Protein AF-A0AAD2IUW8-F1 (afdb_monomer)

Solvent-accessible surface area (backbone atoms only — not comparable to full-atom values): 7947 Å² total; per-residue (Å²): 138,74,94,82,68,78,87,49,53,87,67,54,51,76,63,53,52,48,48,41,54,52,49,54,53,50,48,53,63,70,46,52,92,46,69,88,33,53,44,80,34,69,86,57,41,64,46,76,73,39,60,65,88,84,36,69,84,59,73,67,82,71,84,46,72,47,70,40,68,76,80,28,42,97,58,43,51,59,52,53,51,47,51,45,43,76,72,63,35,39,78,53,94,89,48,60,90,97,47,68,48,73,84,49,72,68,54,53,52,48,54,52,50,52,53,52,50,54,50,37,40,74,70,69,76,45,82,136

Secondary structure (DSSP, 8-state):
--TTS--SGGG--HHHHHHHHHHHHHHHHHTGGGTTSEEEEGGGHHHHHS-TTTS---S----EEEE-TTTTTTTHHHHHHHHHHHTT-B--TTSPTT--B---HHHHHHHHHHHHHHHHHHTTSS--

Structure (mmCIF, N/CA/C/O backbone):
data_AF-A0AAD2IUW8-F1
#
_entry.id   AF-A0AAD2IUW8-F1
#
loop_
_atom_site.group_PDB
_atom_site.id
_atom_site.type_symbol
_atom_site.label_atom_id
_atom_site.label_alt_id
_atom_site.label_comp_id
_atom_site.label_asym_id
_atom_site.label_entity_id
_atom_site.label_seq_id
_atom_site.pdbx_PDB_ins_code
_atom_site.Cartn_x
_atom_site.Cartn_y
_atom_site.Cartn_z
_atom_site.occupancy
_atom_site.B_iso_or_equiv
_atom_site.auth_seq_id
_atom_site.auth_comp_id
_atom_site.auth_asym_id
_atom_site.auth_atom_id
_atom_site.pdbx_PDB_model_num
ATOM 1 N N . MET A 1 1 ? 0.839 16.066 -13.655 1.00 38.09 1 MET A N 1
ATOM 2 C CA . MET A 1 1 ? 1.323 14.930 -14.460 1.00 38.09 1 MET A CA 1
ATOM 3 C C . MET A 1 1 ? 2.836 15.008 -14.456 1.00 38.09 1 MET A C 1
ATOM 5 O O . MET A 1 1 ? 3.379 16.019 -14.889 1.00 38.09 1 MET A O 1
ATOM 9 N N . THR A 1 2 ? 3.496 14.040 -13.833 1.00 32.7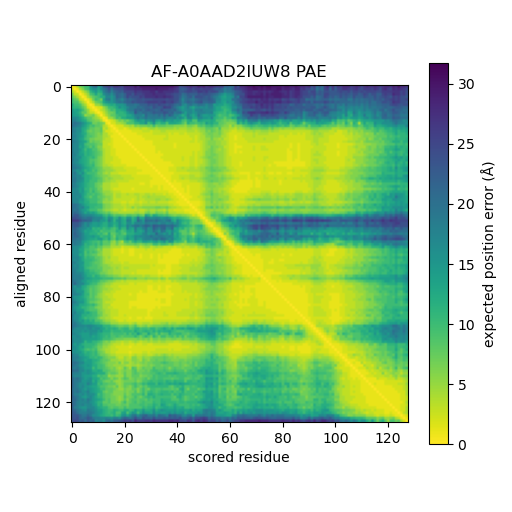2 2 THR A N 1
ATOM 10 C CA . THR A 1 2 ? 4.958 13.984 -13.683 1.00 32.72 2 THR A CA 1
ATOM 11 C C . THR A 1 2 ? 5.544 13.065 -14.749 1.00 32.72 2 THR A C 1
ATOM 13 O O . THR A 1 2 ? 4.952 12.059 -15.118 1.00 32.72 2 THR A O 1
ATOM 16 N N . ARG A 1 3 ? 6.692 13.452 -15.298 1.00 31.06 3 ARG A N 1
ATOM 17 C CA . ARG A 1 3 ? 7.366 12.779 -16.413 1.00 31.06 3 ARG A CA 1
ATOM 18 C C . ARG A 1 3 ? 7.920 11.426 -15.936 1.00 31.06 3 ARG A C 1
ATOM 20 O O . ARG A 1 3 ? 8.797 11.434 -15.080 1.00 31.06 3 ARG A O 1
ATOM 27 N N . GLY A 1 4 ? 7.423 10.307 -16.475 1.00 48.62 4 GLY A N 1
ATOM 28 C CA . GLY A 1 4 ? 7.953 8.958 -16.198 1.00 48.62 4 GLY A CA 1
ATOM 29 C C . GLY A 1 4 ? 6.922 7.848 -15.958 1.00 48.62 4 GLY A C 1
ATOM 30 O O . GLY A 1 4 ? 7.320 6.694 -15.869 1.00 48.62 4 GLY A O 1
ATOM 31 N N . GLU A 1 5 ? 5.627 8.159 -15.865 1.00 43.59 5 GLU A N 1
ATOM 32 C CA . GLU A 1 5 ? 4.581 7.125 -15.838 1.00 43.59 5 GLU A CA 1
ATOM 33 C C . GLU A 1 5 ? 4.403 6.509 -17.229 1.00 43.59 5 GLU A C 1
ATOM 35 O O . GLU A 1 5 ? 4.370 7.240 -18.223 1.00 43.59 5 GLU A O 1
ATOM 40 N N . ALA A 1 6 ? 4.298 5.178 -17.278 1.00 47.50 6 ALA A N 1
ATOM 41 C CA . ALA A 1 6 ? 3.907 4.435 -18.470 1.00 47.50 6 ALA A CA 1
ATOM 42 C C . ALA A 1 6 ? 2.542 4.945 -18.957 1.00 47.50 6 ALA A C 1
ATOM 44 O O . ALA A 1 6 ? 1.581 5.014 -18.191 1.00 47.50 6 ALA A O 1
ATOM 45 N N . GLN A 1 7 ? 2.474 5.357 -20.218 1.00 46.09 7 GLN A N 1
ATOM 46 C CA . GLN A 1 7 ? 1.297 5.999 -20.812 1.00 46.09 7 GLN A CA 1
ATOM 47 C C . GLN A 1 7 ? 0.442 5.005 -21.598 1.00 46.09 7 GLN A C 1
ATOM 49 O O . GLN A 1 7 ? -0.711 5.304 -21.911 1.00 46.09 7 GLN A O 1
ATOM 54 N N . LEU A 1 8 ? 0.984 3.822 -21.904 1.00 46.34 8 LEU A N 1
ATOM 55 C CA . LEU A 1 8 ? 0.305 2.783 -22.668 1.00 46.34 8 LEU A CA 1
ATOM 56 C C . LEU A 1 8 ? 0.251 1.462 -21.898 1.00 46.34 8 LEU A C 1
ATOM 58 O O . LEU A 1 8 ? 1.213 1.038 -21.267 1.00 46.34 8 LEU A O 1
ATOM 62 N N . ALA A 1 9 ? -0.875 0.765 -22.038 1.00 49.41 9 ALA A N 1
ATOM 63 C CA . ALA A 1 9 ? -1.091 -0.605 -21.574 1.00 49.41 9 ALA A CA 1
ATOM 64 C C . ALA A 1 9 ? 0.073 -1.560 -21.923 1.00 49.41 9 ALA A C 1
ATOM 66 O O . ALA A 1 9 ? 0.465 -2.386 -21.106 1.00 49.41 9 ALA A O 1
ATOM 67 N N . SER A 1 10 ? 0.655 -1.402 -23.114 1.00 48.75 10 SER A N 1
ATOM 68 C CA . SER A 1 10 ? 1.770 -2.204 -23.633 1.00 48.75 10 SER A CA 1
ATOM 69 C C . SER A 1 10 ? 3.128 -1.931 -22.975 1.00 48.75 10 SER A C 1
ATOM 71 O O . SER A 1 10 ? 4.091 -2.625 -23.281 1.00 48.75 10 SER A O 1
ATOM 73 N N . GLU A 1 11 ? 3.237 -0.908 -22.126 1.00 51.06 11 GLU A N 1
ATOM 74 C CA . GLU A 1 11 ? 4.471 -0.562 -21.401 1.00 51.06 11 GLU A CA 1
ATOM 75 C C . GLU A 1 11 ? 4.545 -1.232 -20.017 1.00 51.06 11 GLU A C 1
ATOM 77 O O . GLU A 1 11 ? 5.557 -1.119 -19.324 1.00 51.06 11 GLU A O 1
ATOM 82 N N . TYR A 1 12 ? 3.496 -1.957 -19.614 1.00 53.91 12 TYR A N 1
ATOM 83 C CA . TYR A 1 12 ? 3.491 -2.769 -18.402 1.00 53.91 12 TYR A CA 1
ATOM 84 C C . TYR A 1 12 ? 3.982 -4.183 -18.736 1.00 53.91 12 TYR A C 1
ATOM 86 O O . TYR A 1 12 ? 3.284 -4.953 -19.387 1.00 53.91 12 TYR A O 1
ATOM 94 N N . ASP A 1 13 ? 5.199 -4.513 -18.298 1.00 61.00 13 ASP A N 1
ATOM 95 C CA . ASP A 1 13 ? 5.763 -5.866 -18.396 1.00 61.00 13 ASP A CA 1
ATOM 96 C C . ASP A 1 13 ? 5.072 -6.826 -17.403 1.00 61.00 13 ASP A C 1
ATOM 98 O O . ASP A 1 13 ? 4.586 -6.403 -16.346 1.00 61.00 13 ASP A O 1
ATOM 102 N N . ASP A 1 14 ? 5.101 -8.133 -17.685 1.00 63.06 14 ASP A N 1
ATOM 103 C CA . ASP A 1 14 ? 4.545 -9.212 -16.846 1.00 63.06 14 ASP A CA 1
ATOM 104 C C . ASP A 1 14 ? 5.036 -9.135 -15.389 1.00 63.06 14 ASP A C 1
ATOM 106 O O . ASP A 1 14 ? 4.361 -9.537 -14.435 1.00 63.06 14 ASP A O 1
ATOM 110 N N . ARG A 1 15 ? 6.227 -8.568 -15.196 1.00 61.88 15 ARG A N 1
ATOM 111 C CA . ARG A 1 15 ? 6.869 -8.387 -13.893 1.00 61.88 15 ARG A CA 1
ATOM 112 C C . ARG A 1 15 ? 6.263 -7.256 -13.061 1.00 61.88 15 ARG A C 1
ATOM 114 O O . ARG A 1 15 ? 6.259 -7.361 -11.837 1.00 61.88 15 ARG A O 1
ATOM 121 N N . THR A 1 16 ? 5.705 -6.213 -13.681 1.00 69.19 16 THR A N 1
ATOM 122 C CA . THR A 1 16 ? 4.955 -5.173 -12.954 1.00 69.19 16 THR A CA 1
ATOM 123 C C . THR A 1 16 ? 3.675 -5.765 -12.368 1.00 69.19 16 THR A C 1
ATOM 125 O O . THR A 1 16 ? 3.344 -5.526 -11.207 1.00 69.19 16 THR A O 1
ATOM 128 N N . THR A 1 17 ? 3.012 -6.637 -13.128 1.00 76.00 17 THR A N 1
ATOM 129 C CA . THR A 1 17 ? 1.864 -7.420 -12.654 1.00 76.00 17 THR A CA 1
ATOM 130 C C . THR A 1 17 ? 2.239 -8.328 -11.482 1.00 76.00 17 THR A C 1
ATOM 132 O O . THR A 1 17 ? 1.485 -8.423 -10.513 1.00 76.00 17 THR A O 1
ATOM 135 N N . ALA A 1 18 ? 3.409 -8.973 -11.528 1.00 79.56 18 ALA A N 1
ATOM 136 C CA . ALA A 1 18 ? 3.901 -9.798 -10.424 1.00 79.56 18 ALA A CA 1
ATOM 137 C C . ALA A 1 18 ? 4.138 -8.978 -9.143 1.00 79.56 18 ALA A C 1
ATOM 139 O O . ALA A 1 18 ? 3.684 -9.383 -8.074 1.00 79.56 18 ALA A O 1
ATOM 140 N N . ALA A 1 19 ? 4.757 -7.798 -9.248 1.00 82.69 19 ALA A N 1
ATOM 141 C CA . ALA A 1 19 ? 4.988 -6.926 -8.097 1.00 82.69 19 ALA A CA 1
ATOM 142 C C . ALA A 1 19 ? 3.672 -6.490 -7.425 1.00 82.69 19 ALA A C 1
ATOM 144 O O . ALA A 1 19 ? 3.553 -6.577 -6.203 1.00 82.69 19 ALA A O 1
ATOM 145 N N . VAL A 1 20 ? 2.663 -6.096 -8.209 1.00 85.06 20 VAL A N 1
ATOM 146 C CA . VAL A 1 20 ? 1.334 -5.725 -7.687 1.00 85.06 20 VAL A CA 1
ATOM 147 C C . VAL A 1 20 ? 0.651 -6.914 -7.010 1.00 85.06 20 VAL A C 1
ATOM 149 O O . VAL A 1 20 ? 0.139 -6.775 -5.899 1.00 85.06 20 VAL A O 1
ATOM 152 N N . LYS A 1 21 ? 0.682 -8.103 -7.627 1.00 85.88 21 LYS A N 1
ATOM 153 C CA . LYS A 1 21 ? 0.142 -9.336 -7.025 1.00 85.88 21 LYS A CA 1
ATOM 154 C C . LYS A 1 21 ? 0.827 -9.661 -5.694 1.00 85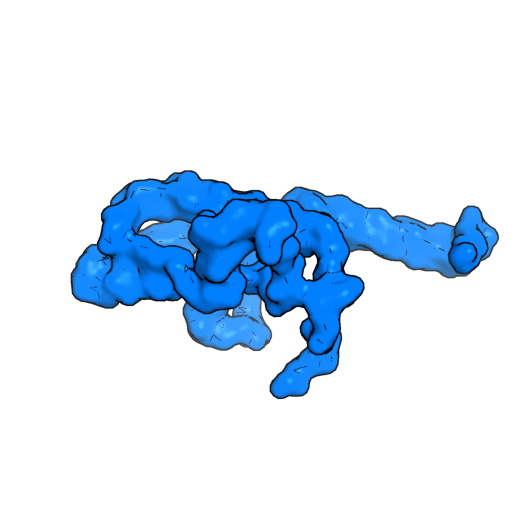.88 21 LYS A C 1
ATOM 156 O O . LYS A 1 21 ? 0.141 -9.966 -4.720 1.00 85.88 21 LYS A O 1
ATOM 161 N N . SER A 1 22 ? 2.152 -9.534 -5.627 1.00 88.81 22 SER A N 1
ATOM 162 C CA . SER A 1 22 ? 2.923 -9.717 -4.393 1.00 88.81 22 SER A CA 1
ATOM 163 C C . SER A 1 22 ? 2.503 -8.724 -3.305 1.00 88.81 22 SER A C 1
ATOM 165 O O . SER A 1 22 ? 2.258 -9.132 -2.172 1.00 88.81 22 SER A O 1
ATOM 167 N N . VAL A 1 23 ? 2.338 -7.442 -3.651 1.00 92.50 23 VAL A N 1
ATOM 168 C CA . VAL A 1 23 ? 1.864 -6.407 -2.715 1.00 92.50 23 VAL A CA 1
ATOM 169 C C . VAL A 1 23 ? 0.445 -6.697 -2.222 1.00 92.50 23 VAL A C 1
ATOM 171 O O . VAL A 1 23 ? 0.177 -6.533 -1.037 1.00 92.50 23 VAL A O 1
ATOM 174 N N . LEU A 1 24 ? -0.467 -7.156 -3.083 1.00 91.94 24 LEU A N 1
ATOM 175 C CA . LEU A 1 24 ? -1.835 -7.507 -2.680 1.00 91.94 24 LEU A CA 1
ATOM 176 C C . LEU A 1 24 ? -1.863 -8.660 -1.665 1.00 91.94 24 LEU A C 1
ATOM 178 O O . LEU A 1 24 ? -2.617 -8.603 -0.692 1.00 91.94 24 LEU A O 1
ATOM 182 N N . ILE A 1 25 ? -1.023 -9.681 -1.861 1.00 92.88 25 ILE A N 1
ATOM 183 C CA . ILE A 1 25 ? -0.875 -10.794 -0.911 1.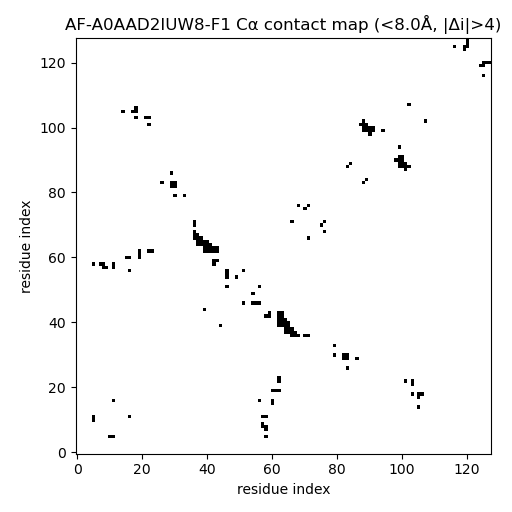00 92.88 25 ILE A CA 1
ATOM 184 C C . ILE A 1 25 ? -0.297 -10.289 0.417 1.00 92.88 25 ILE A C 1
ATOM 186 O O . ILE A 1 25 ? -0.846 -10.598 1.475 1.00 92.88 25 ILE A O 1
ATOM 190 N N . GLU A 1 26 ? 0.766 -9.483 0.362 1.00 95.00 26 GLU A N 1
ATOM 191 C CA . GLU A 1 26 ? 1.406 -8.886 1.538 1.00 95.00 26 GLU A CA 1
ATOM 192 C C . GLU A 1 26 ? 0.401 -8.040 2.340 1.00 95.00 26 GLU A C 1
ATOM 194 O O . GLU A 1 26 ? 0.213 -8.276 3.531 1.00 95.00 26 GLU A O 1
ATOM 199 N N . ILE A 1 27 ? -0.341 -7.134 1.693 1.00 95.50 27 ILE A N 1
ATOM 200 C CA . ILE A 1 27 ? -1.383 -6.320 2.343 1.00 95.50 27 ILE A CA 1
ATOM 201 C C . ILE A 1 27 ? -2.446 -7.207 2.995 1.00 95.50 27 ILE A C 1
ATOM 203 O O . ILE A 1 27 ? -2.837 -6.946 4.132 1.00 95.50 27 ILE A O 1
ATOM 207 N N . GLY A 1 28 ? -2.900 -8.264 2.316 1.00 94.31 28 GLY A N 1
ATOM 208 C CA . GLY A 1 28 ? -3.878 -9.198 2.876 1.00 94.31 28 GLY A CA 1
ATOM 209 C C . GLY A 1 28 ? -3.389 -9.887 4.154 1.00 94.31 28 GLY A C 1
ATOM 210 O O . GLY A 1 28 ? -4.171 -10.086 5.084 1.00 94.31 28 GLY A O 1
ATOM 211 N N . GLN A 1 29 ? -2.096 -10.210 4.227 1.00 96.50 29 GLN A N 1
ATOM 212 C CA . GLN A 1 29 ? -1.474 -10.804 5.412 1.00 96.50 29 GLN A CA 1
ATOM 213 C C . GLN A 1 29 ? -1.302 -9.785 6.543 1.00 96.50 29 GLN A C 1
ATOM 215 O O . GLN A 1 29 ? -1.676 -10.068 7.681 1.00 96.50 29 GLN A O 1
ATOM 220 N N . ILE A 1 30 ? -0.781 -8.595 6.236 1.00 97.31 30 ILE A N 1
ATOM 221 C CA . ILE A 1 30 ? -0.524 -7.537 7.224 1.00 97.31 30 ILE A CA 1
ATOM 222 C C . ILE A 1 30 ? -1.835 -7.029 7.820 1.00 97.31 30 ILE A C 1
ATOM 224 O O . ILE A 1 30 ? -1.954 -6.862 9.032 1.00 97.31 30 ILE A O 1
ATOM 228 N N . LEU A 1 31 ? -2.830 -6.789 6.968 1.00 97.31 31 LEU A N 1
ATOM 229 C CA . LEU A 1 31 ? -4.091 -6.169 7.358 1.00 97.31 31 LEU A CA 1
ATOM 230 C C . LEU A 1 31 ? -5.174 -7.184 7.737 1.00 97.31 31 LEU A C 1
ATOM 232 O O . LEU A 1 31 ? -6.335 -6.809 7.896 1.00 97.31 31 LEU A O 1
ATOM 236 N N . GLY A 1 32 ? -4.827 -8.461 7.923 1.00 96.25 32 GLY A N 1
ATOM 237 C CA . GLY A 1 32 ? -5.794 -9.515 8.240 1.00 96.25 32 GLY A CA 1
ATOM 238 C C . GLY A 1 32 ? -6.646 -9.222 9.484 1.00 96.25 32 GLY A C 1
ATOM 239 O O . GLY A 1 32 ? -7.842 -9.519 9.496 1.00 96.25 32 GLY A O 1
ATOM 240 N N . SER A 1 33 ? -6.075 -8.567 10.502 1.00 95.44 33 SER A N 1
ATOM 241 C CA . SER A 1 33 ? -6.793 -8.135 11.716 1.00 95.44 33 SER A CA 1
ATOM 242 C C . SER A 1 33 ? -7.797 -6.996 11.477 1.00 95.44 33 SER A C 1
ATOM 244 O O . SER A 1 33 ? -8.679 -6.774 12.304 1.00 95.44 33 SER A O 1
ATOM 246 N N . PHE A 1 34 ? -7.711 -6.310 10.335 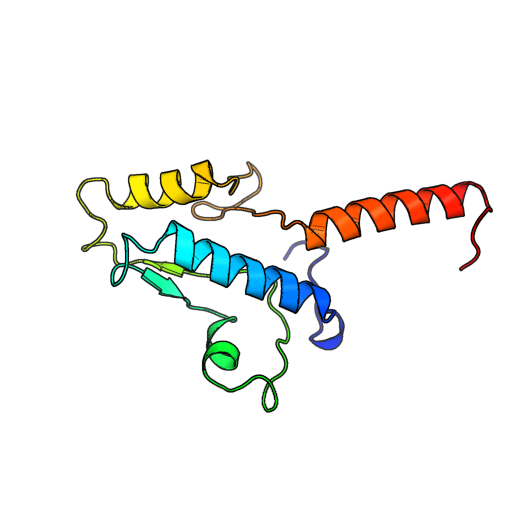1.00 97.00 34 PHE A N 1
ATOM 247 C CA . PHE A 1 34 ? -8.594 -5.217 9.920 1.00 97.00 34 PHE A CA 1
ATOM 248 C C . PHE A 1 34 ? -9.661 -5.672 8.916 1.00 97.00 34 PHE A C 1
ATOM 250 O O . PHE A 1 34 ? -10.292 -4.841 8.259 1.00 97.00 34 PHE A O 1
ATOM 257 N N . LYS A 1 35 ? -9.882 -6.985 8.769 1.00 95.38 35 LYS A N 1
ATOM 258 C CA . LYS A 1 35 ? -10.898 -7.536 7.865 1.00 95.38 35 LYS A CA 1
ATOM 259 C C . LYS A 1 35 ? -12.256 -6.854 8.074 1.00 95.38 35 LYS A C 1
ATOM 261 O O . LYS A 1 35 ? -12.753 -6.765 9.193 1.00 95.38 35 LYS A O 1
ATOM 266 N N . GLY A 1 36 ? -12.860 -6.407 6.973 1.00 95.75 36 GLY A N 1
ATOM 267 C CA . GLY A 1 36 ? -14.139 -5.690 6.975 1.00 95.75 36 GLY A CA 1
ATOM 268 C C . GLY A 1 36 ? -14.025 -4.182 7.208 1.00 95.75 36 GLY A C 1
ATOM 269 O O . GLY A 1 36 ? -15.035 -3.501 7.114 1.00 95.75 36 GLY A O 1
ATOM 270 N N . ARG A 1 37 ? -12.820 -3.655 7.467 1.00 97.31 37 ARG A N 1
ATOM 271 C CA . ARG A 1 37 ? -12.565 -2.215 7.670 1.00 97.31 37 ARG A CA 1
ATOM 272 C C . ARG A 1 37 ? -11.847 -1.550 6.495 1.00 97.31 37 ARG A C 1
ATOM 274 O O . ARG A 1 37 ? -11.594 -0.348 6.515 1.00 97.31 37 ARG A O 1
ATOM 281 N N . PHE A 1 38 ? -11.488 -2.333 5.483 1.00 96.69 38 PHE A N 1
ATOM 282 C CA . PHE A 1 38 ? -10.919 -1.848 4.236 1.00 96.69 38 PHE A CA 1
ATOM 283 C C . PHE A 1 38 ? -11.369 -2.721 3.063 1.00 96.69 38 PHE A C 1
ATOM 285 O O . PHE A 1 38 ? -11.762 -3.877 3.247 1.00 96.69 38 PHE A O 1
ATOM 292 N N . ALA A 1 39 ? -11.271 -2.171 1.859 1.00 95.81 39 ALA A N 1
ATOM 293 C CA . ALA A 1 39 ? -11.474 -2.879 0.604 1.00 95.81 39 ALA A CA 1
ATOM 294 C C . ALA A 1 39 ? -10.421 -2.443 -0.418 1.00 95.81 39 ALA A C 1
ATOM 296 O O . ALA A 1 39 ? -10.010 -1.283 -0.427 1.00 95.81 39 ALA A O 1
ATOM 297 N N . VAL A 1 40 ? -10.006 -3.354 -1.298 1.00 93.38 40 VAL A N 1
ATOM 298 C CA . VAL A 1 40 ? -9.232 -2.974 -2.488 1.00 93.38 40 VAL A CA 1
ATOM 299 C C . VAL A 1 40 ? -10.164 -2.226 -3.437 1.00 93.38 40 VAL A C 1
ATOM 301 O O . VAL A 1 40 ? -11.276 -2.684 -3.705 1.00 93.38 40 VAL A O 1
ATOM 304 N N . VAL A 1 41 ? -9.721 -1.069 -3.919 1.00 92.69 41 VAL A N 1
ATOM 305 C CA . VAL A 1 41 ? -10.462 -0.207 -4.847 1.00 92.69 41 VAL A CA 1
ATOM 306 C C . VAL A 1 41 ? -9.574 0.173 -6.038 1.00 92.69 41 VAL A C 1
ATOM 308 O O . VAL A 1 41 ? -8.442 -0.293 -6.160 1.00 92.69 41 VAL A O 1
ATOM 311 N N . GLY A 1 42 ? -10.094 0.996 -6.948 1.00 87.56 42 GLY A N 1
ATOM 312 C CA . GLY A 1 42 ? -9.308 1.542 -8.055 1.00 87.56 42 GLY A CA 1
ATOM 313 C C . GLY A 1 42 ? -9.038 0.542 -9.181 1.00 87.56 42 GLY A C 1
ATOM 314 O O . GLY A 1 42 ? -9.799 -0.404 -9.402 1.00 87.56 42 GLY A O 1
ATOM 315 N N . GLY A 1 43 ? -7.954 0.783 -9.922 1.00 82.19 43 GLY A N 1
ATOM 316 C CA . GLY A 1 43 ? -7.624 0.063 -11.158 1.00 82.19 43 GLY A CA 1
ATOM 317 C C . GLY A 1 43 ? -7.333 -1.428 -10.969 1.00 82.19 43 GLY A C 1
ATOM 318 O O . GLY A 1 43 ? -7.421 -2.193 -11.926 1.00 82.19 43 GLY A O 1
ATOM 319 N N . ALA A 1 44 ? -7.040 -1.861 -9.737 1.00 83.06 44 ALA A N 1
ATOM 320 C CA . ALA A 1 44 ? -6.777 -3.263 -9.437 1.00 83.06 44 ALA A CA 1
ATOM 321 C C . ALA A 1 44 ? -8.045 -4.144 -9.422 1.00 83.06 44 ALA A C 1
ATOM 323 O O . ALA A 1 44 ? -7.970 -5.354 -9.609 1.00 83.06 44 ALA A O 1
ATOM 324 N N . VAL A 1 45 ? -9.224 -3.560 -9.189 1.00 85.94 45 VAL A N 1
ATOM 325 C CA . VAL A 1 45 ? -10.454 -4.332 -8.938 1.00 85.94 45 VAL A CA 1
ATOM 326 C C . VAL A 1 45 ? -10.937 -5.151 -10.145 1.00 85.94 45 VAL A C 1
ATOM 328 O O . VAL A 1 45 ? -11.249 -6.325 -9.942 1.00 85.94 45 VAL A O 1
ATOM 331 N N . PRO A 1 46 ? -11.010 -4.616 -11.384 1.00 81.56 46 PRO A N 1
ATOM 332 C CA . PRO A 1 46 ? -11.593 -5.352 -12.507 1.00 81.56 46 PRO A CA 1
ATOM 333 C C . PRO A 1 46 ? -10.948 -6.720 -12.767 1.00 81.56 46 PRO A C 1
ATOM 335 O O . PRO A 1 46 ? -11.666 -7.704 -12.894 1.00 81.56 46 PRO A O 1
ATOM 338 N N . TRP A 1 47 ? -9.617 -6.819 -12.766 1.00 77.19 47 TRP A N 1
ATOM 339 C CA . TRP A 1 47 ? -8.903 -8.077 -13.041 1.00 77.19 47 TRP A CA 1
ATOM 340 C C . TRP A 1 47 ? -8.759 -8.992 -11.814 1.00 77.19 47 TRP A C 1
ATOM 342 O O . TRP A 1 47 ? -8.458 -10.174 -11.951 1.00 77.19 47 TRP A O 1
ATOM 352 N N . LEU A 1 48 ? -8.983 -8.482 -10.597 1.00 79.38 48 LEU A N 1
ATOM 353 C CA . LEU A 1 48 ? -9.132 -9.345 -9.419 1.00 79.38 48 LEU A CA 1
ATOM 354 C C . LEU A 1 48 ? -10.467 -10.100 -9.434 1.00 79.38 48 LEU A C 1
ATOM 356 O O . LEU A 1 48 ? -10.558 -11.191 -8.873 1.00 79.38 48 LEU A O 1
ATOM 360 N N . LEU A 1 49 ? -11.496 -9.519 -10.058 1.00 79.94 49 LEU A N 1
ATOM 361 C CA . LEU A 1 49 ? -12.832 -10.110 -10.167 1.00 79.94 49 LEU A CA 1
ATOM 362 C C . LEU A 1 49 ? -13.021 -10.926 -11.450 1.00 79.94 49 LEU A C 1
ATOM 364 O O . LEU A 1 49 ? -13.738 -11.925 -11.443 1.00 79.94 49 LEU A O 1
ATOM 368 N N . LEU A 1 50 ? -12.401 -10.493 -12.546 1.00 68.56 50 LEU A N 1
ATOM 369 C CA . LEU A 1 50 ? -12.485 -11.120 -13.858 1.00 68.56 50 LEU A CA 1
ATOM 370 C C . LEU A 1 50 ? -11.188 -11.897 -14.077 1.00 68.56 50 LEU A C 1
ATOM 372 O O . LEU A 1 50 ? -10.117 -11.301 -14.129 1.00 68.56 50 LEU A O 1
ATOM 376 N N . GLY A 1 51 ? -11.277 -13.226 -14.128 1.00 61.38 51 GLY A N 1
ATOM 377 C CA . GLY A 1 51 ? -10.122 -14.116 -14.239 1.00 61.38 51 GLY A CA 1
ATOM 378 C C . GLY A 1 51 ? -9.109 -13.681 -15.308 1.00 61.38 51 GLY A C 1
ATOM 379 O O . GLY A 1 51 ? -9.458 -13.151 -16.359 1.00 61.38 51 GLY A O 1
ATOM 380 N N . ASN A 1 52 ? -7.836 -13.947 -15.016 1.00 57.75 52 ASN A N 1
ATOM 381 C CA . ASN A 1 52 ? -6.647 -13.401 -15.685 1.00 57.75 52 ASN A CA 1
ATOM 382 C C . ASN A 1 52 ? -6.541 -13.695 -17.205 1.00 57.75 52 ASN A C 1
ATOM 384 O O . ASN A 1 52 ? -5.673 -13.119 -17.854 1.00 57.75 52 ASN A O 1
ATOM 388 N N . GLU A 1 53 ? -7.365 -14.589 -17.767 1.00 60.62 53 GLU A N 1
ATOM 389 C CA . GLU A 1 53 ? -7.373 -14.918 -19.206 1.00 60.62 53 GLU A CA 1
ATOM 390 C C . GLU A 1 53 ? -8.194 -13.922 -20.046 1.00 60.62 53 GLU A C 1
ATOM 392 O O . GLU A 1 53 ? -7.822 -13.644 -21.184 1.00 60.62 53 GLU A O 1
ATOM 397 N N . ASP A 1 54 ? -9.252 -13.330 -19.478 1.00 55.97 54 ASP A N 1
ATOM 398 C CA . ASP A 1 54 ? -10.155 -12.425 -20.207 1.00 55.97 54 ASP A CA 1
ATOM 399 C C . ASP A 1 54 ? -9.732 -10.948 -20.105 1.00 55.97 54 ASP A C 1
ATOM 401 O O . ASP A 1 54 ? -10.109 -10.123 -20.942 1.00 55.97 54 ASP A O 1
ATOM 405 N N . MET A 1 55 ? -8.930 -10.599 -19.090 1.00 57.88 55 MET A N 1
ATOM 406 C CA . MET A 1 55 ? -8.364 -9.261 -18.891 1.00 57.88 55 MET A CA 1
ATOM 407 C C . MET A 1 55 ? -6.940 -9.344 -18.317 1.00 57.88 55 MET A C 1
ATOM 409 O O . MET A 1 55 ? -6.778 -9.464 -17.099 1.00 57.88 55 MET A O 1
ATOM 413 N N . PRO A 1 56 ? -5.893 -9.241 -19.158 1.00 61.25 56 PRO A N 1
ATOM 414 C CA . PRO A 1 56 ? -4.530 -9.043 -18.678 1.00 61.25 56 PRO A CA 1
ATOM 415 C C . PRO A 1 56 ? -4.478 -7.798 -17.788 1.00 61.25 56 PRO A C 1
ATOM 417 O O . PRO A 1 56 ? -5.164 -6.813 -18.064 1.00 61.25 56 PRO A O 1
ATOM 420 N N . HIS A 1 57 ? -3.663 -7.811 -16.731 1.00 61.66 57 HIS A N 1
ATOM 421 C CA . HIS A 1 57 ? -3.441 -6.603 -15.937 1.00 61.66 57 HIS A CA 1
ATOM 422 C C . HIS A 1 57 ? -2.761 -5.551 -16.808 1.00 61.66 57 HIS A C 1
ATOM 424 O O . HIS A 1 57 ? -1.584 -5.666 -17.143 1.00 61.66 57 HIS A O 1
ATOM 430 N N . VAL A 1 58 ? -3.517 -4.529 -17.184 1.00 59.19 58 VAL A N 1
ATOM 431 C CA . VAL A 1 58 ? -3.021 -3.385 -17.937 1.00 59.19 58 VAL A CA 1
ATOM 432 C C . VAL A 1 58 ? -3.119 -2.151 -17.063 1.00 59.19 58 VAL A C 1
ATOM 434 O O . VAL A 1 58 ? -4.207 -1.762 -16.649 1.00 59.19 58 VAL A O 1
ATOM 437 N N . GLY A 1 59 ? -1.989 -1.484 -16.834 1.00 62.53 59 GLY A N 1
ATOM 438 C CA . GLY A 1 59 ? -2.054 -0.048 -16.581 1.00 62.53 59 GLY A CA 1
ATOM 439 C C . GLY A 1 59 ? -1.994 0.440 -15.136 1.00 62.53 59 GLY A C 1
ATOM 440 O O . GLY A 1 59 ? -2.262 1.617 -14.921 1.00 62.53 59 GLY A O 1
ATOM 441 N N . THR A 1 60 ? -1.688 -0.374 -14.121 1.00 65.06 60 THR A N 1
ATOM 442 C CA . THR A 1 60 ? -1.588 0.159 -12.745 1.00 65.06 60 THR A CA 1
ATOM 443 C C . THR A 1 60 ? -0.464 -0.486 -11.942 1.00 65.06 60 THR A C 1
ATOM 445 O O . THR A 1 60 ? -0.426 -1.698 -11.770 1.00 65.06 60 THR A O 1
ATOM 448 N N . LEU A 1 61 ? 0.464 0.340 -11.454 1.00 75.44 61 LEU A N 1
ATOM 449 C CA . LEU A 1 61 ? 1.523 -0.061 -10.520 1.00 75.44 61 LEU A CA 1
ATOM 450 C C . LEU A 1 61 ? 1.056 0.030 -9.056 1.00 75.44 61 LEU A C 1
ATOM 452 O O . LEU A 1 61 ? 1.585 -0.665 -8.191 1.00 75.44 61 LEU A O 1
ATOM 456 N N . ASP A 1 62 ? 0.075 0.887 -8.788 1.00 85.69 62 ASP A N 1
ATOM 457 C CA . ASP A 1 62 ? -0.364 1.221 -7.438 1.00 85.69 62 ASP A CA 1
ATOM 458 C C . ASP A 1 62 ? -1.464 0.274 -6.930 1.00 85.69 62 ASP A C 1
ATOM 460 O O . ASP A 1 62 ? -2.190 -0.359 -7.696 1.00 85.69 62 ASP A O 1
ATOM 464 N N . VAL A 1 63 ? -1.607 0.180 -5.608 1.00 90.38 63 VAL A N 1
ATOM 465 C CA . VAL A 1 63 ? -2.724 -0.519 -4.959 1.00 90.38 63 VAL A CA 1
ATOM 466 C C . VAL A 1 63 ? -3.488 0.490 -4.119 1.00 90.38 63 VAL A C 1
ATOM 468 O O . VAL A 1 63 ? -2.945 1.032 -3.155 1.00 90.38 63 VAL A O 1
ATOM 471 N N . ASP A 1 64 ? -4.755 0.709 -4.463 1.00 93.00 64 ASP A N 1
ATOM 472 C CA . ASP A 1 64 ? -5.630 1.620 -3.735 1.00 93.00 64 ASP A CA 1
ATOM 473 C C . ASP A 1 64 ? -6.494 0.863 -2.724 1.00 93.00 64 ASP A C 1
ATOM 475 O O . ASP A 1 64 ? -7.107 -0.163 -3.036 1.00 93.00 64 ASP A O 1
ATOM 479 N N . LEU A 1 65 ? -6.586 1.404 -1.507 1.00 95.75 65 LEU A N 1
ATOM 480 C CA . LEU A 1 65 ? -7.436 0.878 -0.443 1.00 95.75 65 LEU A CA 1
ATOM 481 C C . LEU A 1 65 ? -8.504 1.908 -0.064 1.00 95.75 65 LEU A C 1
ATOM 483 O O . LEU A 1 65 ? -8.191 3.032 0.327 1.00 95.75 65 LEU A O 1
ATOM 487 N N . GLY A 1 66 ? -9.771 1.507 -0.141 1.00 96.75 66 GLY A N 1
ATOM 488 C CA . GLY A 1 66 ? -10.875 2.211 0.498 1.00 96.75 66 GLY A CA 1
ATOM 489 C C . GLY A 1 66 ? -10.930 1.826 1.972 1.00 96.75 66 GLY A C 1
ATOM 490 O O . GLY A 1 66 ? -10.853 0.642 2.293 1.00 96.75 66 GLY A O 1
ATOM 491 N N . LEU A 1 67 ? -11.049 2.810 2.862 1.00 97.25 67 LEU A N 1
ATOM 492 C CA . LEU A 1 67 ? -11.058 2.606 4.311 1.00 97.25 67 LEU A CA 1
ATOM 493 C C . LEU A 1 67 ? -12.421 2.974 4.901 1.00 97.25 67 LEU A C 1
ATOM 495 O O . LEU A 1 67 ? -12.987 4.011 4.553 1.00 97.25 67 LEU A O 1
ATOM 499 N N . ASP A 1 68 ? -12.914 2.154 5.825 1.00 97.69 68 ASP A N 1
ATOM 500 C CA . ASP A 1 68 ? -14.072 2.484 6.652 1.00 97.69 68 ASP A CA 1
ATOM 501 C C . ASP A 1 68 ? -13.616 3.364 7.823 1.00 97.69 68 ASP A C 1
ATOM 503 O O . ASP A 1 68 ? -12.984 2.896 8.773 1.00 97.69 68 ASP A O 1
ATOM 507 N N . A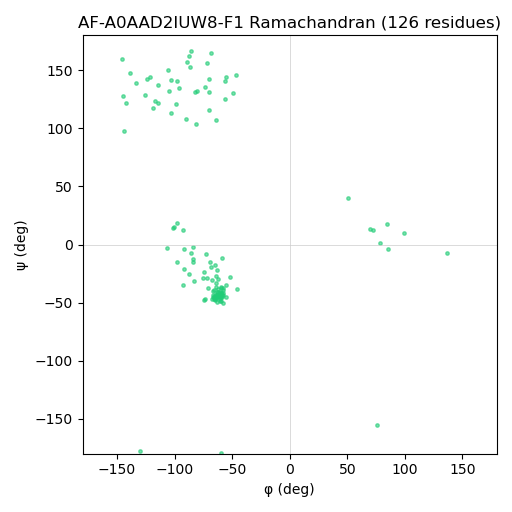LA A 1 69 ? -13.898 4.664 7.731 1.00 94.81 69 ALA A N 1
ATOM 508 C CA . ALA A 1 69 ? -13.457 5.640 8.721 1.00 94.81 69 ALA A CA 1
ATOM 509 C C . ALA A 1 69 ? -14.136 5.464 10.090 1.00 94.81 69 ALA A C 1
ATOM 511 O O . ALA A 1 69 ? -13.517 5.775 11.106 1.00 94.81 69 ALA A O 1
ATOM 512 N N . GLU A 1 70 ? -15.375 4.967 10.127 1.00 96.50 70 GLU A N 1
ATOM 513 C CA . GLU A 1 70 ? -16.106 4.745 11.376 1.00 96.50 70 GLU A CA 1
ATOM 514 C C . GLU A 1 70 ? -15.548 3.512 12.094 1.00 96.50 70 GLU A C 1
ATOM 516 O O . GLU A 1 70 ? -15.174 3.583 13.265 1.00 96.50 70 GLU A O 1
ATOM 521 N N . ALA A 1 71 ? -15.369 2.406 11.366 1.00 96.31 71 ALA A N 1
ATOM 522 C CA . ALA A 1 71 ? -14.801 1.179 11.922 1.00 96.31 71 ALA A CA 1
ATOM 523 C C . ALA A 1 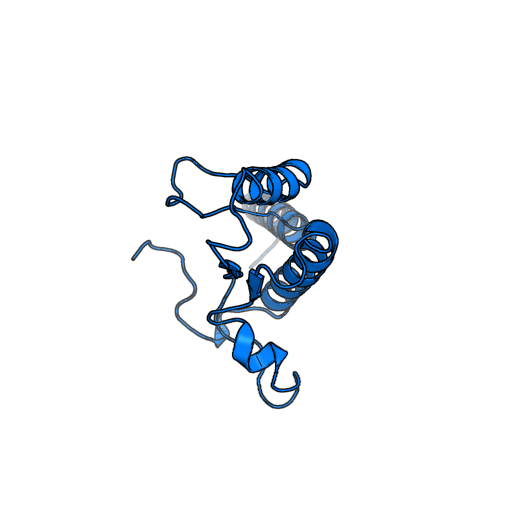71 ? -13.309 1.301 12.299 1.00 96.31 71 ALA A C 1
ATOM 5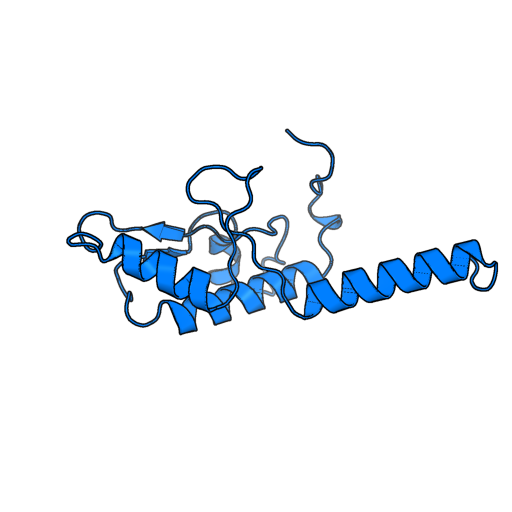25 O O . ALA A 1 71 ? -12.794 0.490 13.076 1.00 96.31 71 ALA A O 1
ATOM 526 N N . LEU A 1 72 ? -12.601 2.293 11.747 1.00 97.06 72 LEU A N 1
ATOM 527 C CA . LEU A 1 72 ? -11.205 2.618 12.066 1.00 97.06 72 LEU A CA 1
ATOM 528 C C . LEU A 1 72 ? -11.050 3.767 13.083 1.00 97.06 72 LEU A C 1
ATOM 530 O O . LEU A 1 72 ? -9.957 4.338 13.202 1.00 97.06 72 LEU A O 1
ATOM 534 N N . GLY A 1 73 ? -12.107 4.075 13.838 1.00 95.00 73 GLY A N 1
ATOM 535 C CA . GLY A 1 73 ? -12.064 4.976 14.991 1.00 95.00 73 GLY A CA 1
ATOM 536 C C . GLY A 1 73 ? -11.108 4.519 16.104 1.00 95.00 73 GLY A C 1
ATOM 537 O O . GLY A 1 73 ? -10.416 3.508 15.993 1.00 95.00 73 GLY A O 1
ATOM 538 N N . ASP A 1 74 ? -11.034 5.296 17.187 1.00 94.38 74 ASP A N 1
ATOM 539 C CA . ASP A 1 74 ? -10.277 4.960 18.408 1.00 94.38 74 ASP A CA 1
ATOM 540 C C . ASP A 1 74 ? -8.815 4.536 18.164 1.00 94.38 74 ASP A C 1
ATOM 542 O O . ASP A 1 74 ? -8.281 3.608 18.773 1.00 94.38 74 ASP A O 1
ATOM 546 N N . GLY A 1 75 ? -8.153 5.217 17.226 1.00 95.25 75 GLY A N 1
ATOM 547 C CA . GLY A 1 75 ? -6.745 4.981 16.895 1.00 95.25 75 GLY A CA 1
ATOM 548 C C . GLY A 1 75 ? -6.486 3.758 16.009 1.00 95.25 75 GLY A C 1
ATOM 549 O O . GLY A 1 75 ? -5.335 3.509 15.652 1.00 95.25 75 GLY A O 1
ATOM 550 N N . GLN A 1 76 ? -7.516 3.024 15.582 1.00 97.00 76 GLN A N 1
ATOM 551 C CA . GLN A 1 76 ? -7.350 1.855 14.712 1.00 97.00 76 GLN A CA 1
ATOM 552 C C . GLN A 1 76 ? -6.773 2.223 13.340 1.00 97.00 76 GLN A C 1
ATOM 554 O O . GLN A 1 76 ? -5.978 1.461 12.796 1.00 97.00 76 GLN A O 1
ATOM 559 N N . TYR A 1 77 ? -7.090 3.407 12.807 1.00 96.06 77 TYR A N 1
ATOM 560 C CA . TYR A 1 77 ? -6.420 3.930 11.614 1.00 96.06 77 TYR A CA 1
ATOM 561 C C . TYR A 1 77 ? -4.899 4.065 11.807 1.00 96.06 77 TYR A C 1
ATOM 563 O O . TYR A 1 77 ? -4.126 3.651 10.945 1.00 96.06 77 TYR A O 1
ATOM 571 N N . ALA A 1 78 ? -4.452 4.613 12.943 1.00 96.31 78 ALA A N 1
ATOM 572 C CA . ALA A 1 78 ? -3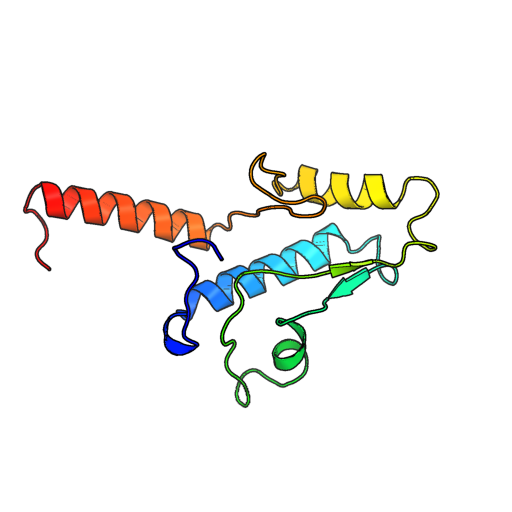.024 4.753 13.224 1.00 96.31 78 ALA A CA 1
ATOM 573 C C . ALA A 1 78 ? -2.353 3.377 13.304 1.00 96.31 78 ALA A C 1
ATOM 575 O O . ALA A 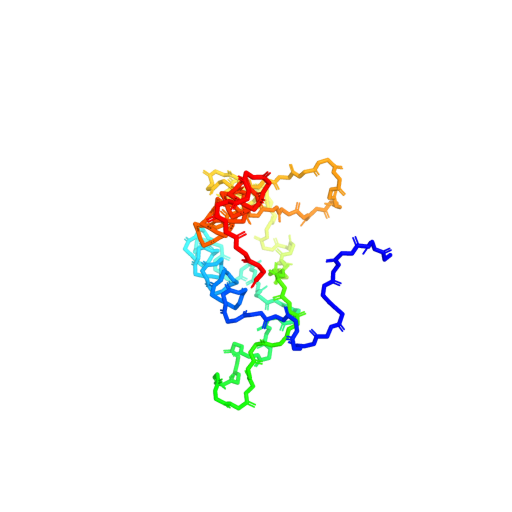1 78 ? -1.319 3.164 12.678 1.00 96.31 78 ALA A O 1
ATOM 576 N N . HIS A 1 79 ? -3.003 2.420 13.967 1.00 97.50 79 HIS A N 1
ATOM 577 C CA . HIS A 1 79 ? -2.500 1.055 14.068 1.00 97.50 79 HIS A CA 1
ATOM 578 C C . HIS A 1 79 ? -2.427 0.334 12.709 1.00 97.50 79 HIS A C 1
ATOM 580 O O . HIS A 1 79 ? -1.485 -0.417 12.448 1.00 97.50 79 HIS A O 1
ATOM 586 N N . LEU A 1 80 ? -3.387 0.585 11.812 1.00 97.50 80 LEU A N 1
ATOM 587 C CA . LEU A 1 80 ? -3.363 0.086 10.434 1.00 97.50 80 LEU A CA 1
ATOM 588 C C . LEU A 1 80 ? -2.132 0.611 9.689 1.00 97.50 80 LEU A C 1
ATOM 590 O O . LEU A 1 80 ? -1.391 -0.163 9.081 1.00 97.50 80 LEU A O 1
ATOM 594 N N . VAL A 1 81 ? -1.885 1.921 9.768 1.00 96.19 81 VAL A N 1
ATOM 595 C CA . VAL A 1 81 ? -0.720 2.549 9.132 1.00 96.19 81 VAL A CA 1
ATOM 596 C C . VAL A 1 81 ? 0.579 2.022 9.738 1.00 96.19 81 VAL A C 1
ATOM 598 O O . VAL A 1 81 ? 1.483 1.644 8.998 1.00 96.19 81 VAL A O 1
ATOM 601 N N . GLU A 1 82 ? 0.674 1.934 11.064 1.00 97.06 82 GLU A N 1
ATOM 602 C CA . GLU A 1 82 ? 1.834 1.371 11.766 1.00 97.06 82 GLU A CA 1
ATOM 603 C C . GLU A 1 82 ? 2.122 -0.072 11.349 1.00 97.06 82 GLU A C 1
ATOM 605 O O . GLU A 1 82 ? 3.284 -0.426 11.150 1.00 97.06 82 GLU A O 1
ATOM 610 N N . SER A 1 83 ? 1.083 -0.888 11.151 1.00 97.75 83 SER A N 1
ATOM 611 C CA . SER A 1 83 ? 1.232 -2.272 10.693 1.00 97.75 83 SER A CA 1
ATOM 612 C C . SER A 1 83 ? 1.919 -2.324 9.328 1.00 97.75 83 SER A C 1
ATOM 614 O O . SER A 1 83 ? 2.883 -3.071 9.162 1.00 97.75 83 SER A O 1
ATOM 616 N N . LEU A 1 84 ? 1.516 -1.467 8.383 1.00 97.06 84 LEU A N 1
ATOM 617 C CA . LEU A 1 84 ? 2.181 -1.343 7.080 1.00 97.06 84 LEU A CA 1
ATOM 618 C C . LEU A 1 84 ? 3.621 -0.824 7.225 1.00 97.06 84 LEU A C 1
ATOM 620 O O . LEU A 1 84 ? 4.553 -1.407 6.671 1.00 97.06 84 LEU A O 1
ATOM 624 N N . LEU A 1 85 ? 3.835 0.243 8.001 1.00 96.12 85 LEU A N 1
ATOM 625 C CA . LEU A 1 85 ? 5.170 0.819 8.206 1.00 96.12 85 LEU A CA 1
ATOM 626 C C . LEU A 1 85 ? 6.149 -0.188 8.830 1.00 96.12 85 LEU A C 1
ATOM 628 O O . LEU A 1 85 ? 7.313 -0.245 8.431 1.00 96.12 85 LEU A O 1
ATOM 632 N N . SER A 1 86 ? 5.673 -1.029 9.754 1.00 96.25 86 SER A N 1
ATOM 633 C CA . SER A 1 86 ? 6.478 -2.071 10.406 1.00 96.25 86 SER A CA 1
ATOM 634 C C . SER A 1 86 ? 7.003 -3.131 9.431 1.00 96.25 86 SER A C 1
ATOM 636 O O . SER A 1 86 ? 8.006 -3.782 9.710 1.00 96.25 86 SER A O 1
ATOM 638 N N . GLN A 1 87 ? 6.355 -3.272 8.270 1.00 95.75 87 GLN A N 1
ATOM 639 C CA . GLN A 1 87 ? 6.703 -4.228 7.216 1.00 95.75 87 GLN A CA 1
ATOM 640 C C . GLN A 1 87 ? 7.458 -3.571 6.051 1.00 95.75 87 GLN A C 1
ATOM 642 O O . GLN A 1 87 ? 7.643 -4.158 4.985 1.00 95.75 87 GLN A O 1
ATOM 647 N N . GLY A 1 88 ? 7.947 -2.343 6.243 1.00 93.44 88 GLY A N 1
ATOM 648 C CA . GLY A 1 88 ? 8.803 -1.672 5.269 1.00 93.44 88 GLY A CA 1
ATOM 649 C C . GLY A 1 88 ? 8.048 -0.945 4.157 1.00 93.44 88 GLY A C 1
ATOM 650 O O . GLY A 1 88 ? 8.657 -0.610 3.136 1.00 93.44 88 GLY A O 1
ATOM 651 N N . TYR A 1 89 ? 6.755 -0.674 4.344 1.00 95.44 89 TYR A N 1
ATOM 652 C CA . TYR A 1 89 ? 6.095 0.413 3.626 1.00 95.44 89 TYR A CA 1
ATOM 653 C C . TYR A 1 89 ? 6.626 1.740 4.169 1.00 95.44 89 TYR A C 1
ATOM 655 O O . TYR A 1 89 ? 6.891 1.875 5.362 1.00 95.44 89 TYR A O 1
ATOM 663 N N . ALA A 1 90 ? 6.814 2.730 3.303 1.00 93.81 90 ALA A N 1
ATOM 664 C CA . ALA A 1 90 ? 7.421 3.994 3.702 1.00 93.81 90 ALA A CA 1
ATOM 665 C C . ALA A 1 90 ? 6.644 5.188 3.165 1.00 93.81 90 ALA A C 1
ATOM 667 O O . ALA A 1 90 ? 6.265 5.225 1.997 1.00 93.81 90 ALA A O 1
ATOM 668 N N . GLN A 1 91 ? 6.490 6.219 3.989 1.00 90.12 91 GLN A N 1
ATOM 669 C CA . GLN A 1 91 ? 6.080 7.529 3.506 1.00 90.12 91 GLN A CA 1
ATOM 670 C C . GLN A 1 91 ? 7.312 8.265 2.960 1.00 90.12 91 GLN A C 1
ATOM 672 O O . GLN A 1 91 ? 8.364 8.305 3.602 1.00 90.12 91 GLN A O 1
ATOM 677 N N . ARG A 1 92 ? 7.209 8.838 1.759 1.00 84.69 92 ARG A N 1
ATOM 678 C CA . ARG A 1 92 ? 8.258 9.690 1.175 1.00 84.69 92 ARG A CA 1
ATOM 679 C C . ARG A 1 92 ? 7.820 11.147 1.233 1.00 84.69 92 ARG A C 1
ATOM 681 O O . ARG A 1 92 ? 6.625 11.425 1.189 1.00 84.69 92 ARG A O 1
ATOM 688 N N . LYS A 1 93 ? 8.777 12.073 1.341 1.00 77.44 93 LYS A N 1
ATOM 689 C CA . LYS A 1 93 ? 8.483 13.513 1.471 1.00 77.44 93 LYS A CA 1
ATOM 690 C C . LYS A 1 93 ? 7.781 14.070 0.233 1.00 77.44 93 LYS A C 1
ATOM 692 O O . LYS A 1 93 ? 7.041 15.040 0.330 1.00 77.44 93 LYS A O 1
ATOM 697 N N . GLU A 1 94 ? 8.028 13.446 -0.909 1.00 83.50 94 GLU A N 1
ATOM 698 C CA . GLU A 1 94 ? 7.513 13.825 -2.217 1.00 83.50 94 GLU A CA 1
ATOM 699 C C . GLU A 1 94 ? 6.104 13.265 -2.479 1.00 83.50 94 GLU A C 1
ATOM 701 O O . GLU A 1 94 ? 5.443 13.687 -3.427 1.00 83.50 94 GLU A O 1
ATOM 706 N N . LEU A 1 95 ? 5.635 12.321 -1.653 1.00 79.56 95 LEU A N 1
ATOM 707 C CA . LEU A 1 95 ? 4.332 11.682 -1.810 1.00 79.56 95 LEU A CA 1
ATOM 708 C C . LEU A 1 95 ? 3.223 12.477 -1.119 1.00 79.56 95 LEU A C 1
ATOM 710 O O . LEU A 1 95 ? 3.437 13.194 -0.138 1.00 79.56 95 LEU A O 1
ATOM 714 N N . ARG A 1 96 ? 1.998 12.335 -1.634 1.00 83.38 96 ARG A N 1
ATOM 715 C CA . ARG A 1 96 ? 0.821 12.968 -1.033 1.00 83.38 96 ARG A CA 1
ATOM 716 C C . ARG A 1 96 ? 0.501 12.320 0.314 1.00 83.38 96 ARG A C 1
ATOM 718 O O . ARG A 1 96 ? 0.962 11.229 0.652 1.00 83.38 96 ARG A O 1
ATOM 725 N N . ARG A 1 97 ? -0.340 12.997 1.100 1.00 81.81 97 ARG A N 1
ATOM 726 C CA . ARG A 1 97 ? -0.920 12.395 2.309 1.00 81.81 97 ARG A CA 1
ATOM 727 C C . ARG A 1 97 ? -1.638 11.099 1.915 1.00 81.81 97 ARG A C 1
ATOM 729 O O . ARG A 1 97 ? -2.280 11.070 0.869 1.00 81.81 97 ARG A O 1
ATOM 736 N N . PHE A 1 98 ? -1.511 10.073 2.756 1.00 88.69 98 PHE A N 1
ATOM 737 C CA . PHE A 1 98 ? -2.090 8.733 2.559 1.00 88.69 98 PHE A CA 1
ATOM 738 C C . PHE A 1 98 ? -1.438 7.866 1.476 1.00 88.69 98 PHE A C 1
ATOM 740 O O . PHE A 1 98 ? -1.973 6.819 1.137 1.00 88.69 98 PHE A O 1
ATOM 747 N N . GLN A 1 99 ? -0.267 8.256 0.970 1.00 93.12 99 GLN A N 1
ATOM 748 C CA . GLN A 1 99 ? 0.510 7.422 0.059 1.00 93.12 99 GLN A CA 1
ATOM 749 C C . GLN A 1 99 ? 1.713 6.806 0.772 1.00 93.12 99 GLN A C 1
ATOM 751 O O . GLN A 1 99 ? 2.480 7.493 1.454 1.00 93.12 99 GLN A O 1
ATOM 756 N N . LEU A 1 100 ? 1.883 5.503 0.570 1.00 94.44 100 LEU A N 1
ATOM 757 C CA . LEU A 1 100 ? 3.037 4.732 1.007 1.00 94.44 100 LEU A CA 1
ATOM 758 C C . LEU A 1 100 ? 3.685 4.090 -0.217 1.00 94.44 100 LEU A C 1
ATOM 760 O O . LEU A 1 100 ? 2.996 3.674 -1.142 1.00 94.44 100 LEU A O 1
ATOM 764 N N . VAL A 1 101 ? 5.011 3.989 -0.208 1.00 92.88 101 VAL A N 1
ATOM 765 C CA . VAL A 1 101 ? 5.762 3.234 -1.211 1.00 92.88 101 VAL A CA 1
ATOM 766 C C . VAL A 1 101 ? 6.211 1.904 -0.631 1.00 92.88 101 VAL A C 1
ATOM 768 O O . VAL A 1 101 ? 6.650 1.834 0.521 1.00 92.88 101 VAL A O 1
ATOM 771 N N . ARG A 1 102 ? 6.166 0.866 -1.462 1.00 92.00 102 ARG A N 1
ATOM 772 C CA . ARG A 1 102 ? 6.719 -0.453 -1.174 1.00 92.00 102 ARG A CA 1
ATOM 773 C C . ARG A 1 102 ? 7.679 -0.838 -2.291 1.00 92.00 102 ARG A C 1
ATOM 775 O O . ARG A 1 102 ? 7.315 -0.760 -3.456 1.00 92.00 102 ARG A O 1
ATOM 782 N N . ARG A 1 103 ? 8.900 -1.246 -1.935 1.00 87.81 103 ARG A N 1
ATOM 783 C CA . ARG A 1 103 ? 9.813 -1.917 -2.872 1.00 87.81 103 ARG A CA 1
ATOM 784 C C . ARG A 1 103 ? 9.729 -3.415 -2.642 1.00 87.81 103 ARG A C 1
ATOM 786 O O . ARG A 1 103 ? 10.021 -3.868 -1.535 1.00 87.81 103 ARG A O 1
ATOM 793 N N . THR A 1 104 ? 9.358 -4.159 -3.674 1.00 83.50 104 THR A N 1
ATOM 794 C CA . THR A 1 104 ? 9.319 -5.625 -3.649 1.00 83.50 104 THR A CA 1
ATOM 795 C C . THR A 1 104 ? 10.676 -6.213 -4.037 1.00 83.50 104 THR A C 1
ATOM 797 O O . THR A 1 104 ? 11.513 -5.529 -4.632 1.00 83.50 104 THR A O 1
ATOM 800 N N . ALA A 1 105 ? 10.909 -7.488 -3.716 1.00 80.19 105 ALA A N 1
ATOM 801 C CA . ALA A 1 105 ? 12.124 -8.198 -4.128 1.00 80.19 105 ALA A CA 1
ATOM 802 C C . ALA A 1 105 ? 12.301 -8.208 -5.660 1.00 80.19 105 ALA A C 1
ATOM 804 O O . ALA A 1 105 ? 13.415 -8.015 -6.145 1.00 80.19 105 ALA A O 1
ATOM 805 N N . ASP A 1 106 ? 11.200 -8.331 -6.410 1.00 74.06 106 ASP A N 1
ATOM 806 C CA . ASP A 1 106 ? 11.207 -8.260 -7.875 1.00 74.06 106 ASP A CA 1
ATOM 807 C C . ASP A 1 106 ? 11.754 -6.918 -8.374 1.00 74.06 106 ASP A C 1
ATOM 809 O O . ASP A 1 106 ? 12.572 -6.870 -9.293 1.00 74.06 106 ASP A O 1
ATOM 813 N N . GLN A 1 107 ? 11.364 -5.820 -7.722 1.00 73.50 107 GLN A N 1
ATOM 814 C CA . GLN A 1 107 ? 11.846 -4.489 -8.073 1.00 73.50 107 GLN A CA 1
ATOM 815 C C . GLN A 1 107 ? 13.319 -4.289 -7.689 1.00 73.50 107 GLN A C 1
ATOM 817 O O . GLN A 1 107 ? 14.080 -3.714 -8.462 1.00 73.50 107 GLN A O 1
ATOM 822 N N . TRP A 1 108 ? 13.769 -4.837 -6.553 1.00 76.88 108 TRP A N 1
ATOM 823 C CA . TRP A 1 108 ? 15.197 -4.851 -6.202 1.00 76.88 108 TRP A CA 1
ATOM 824 C C . TRP A 1 108 ? 16.042 -5.585 -7.243 1.00 76.88 108 TRP A C 1
ATOM 826 O O . TRP A 1 108 ? 17.127 -5.122 -7.599 1.00 76.88 108 TRP A O 1
ATOM 836 N N . GLN A 1 109 ? 15.550 -6.715 -7.749 1.00 75.94 109 GLN A N 1
ATOM 837 C CA . GLN A 1 109 ? 16.236 -7.473 -8.788 1.00 75.94 109 GLN A CA 1
ATOM 838 C C . GLN A 1 109 ? 16.302 -6.693 -10.110 1.00 75.94 109 GLN A C 1
ATOM 840 O O . GLN A 1 109 ? 17.341 -6.716 -10.772 1.00 75.94 109 GLN A O 1
ATOM 845 N N . GLN A 1 110 ? 15.235 -5.976 -10.476 1.00 70.94 110 GLN A N 1
ATOM 846 C CA . GLN A 1 110 ? 15.223 -5.098 -11.650 1.00 70.94 110 GLN A CA 1
ATOM 847 C C . GLN A 1 110 ? 16.222 -3.947 -11.513 1.00 70.94 110 GLN A C 1
ATOM 849 O O . GLN A 1 110 ? 17.045 -3.753 -12.408 1.00 70.94 110 GLN A O 1
ATOM 854 N N . ASP A 1 111 ? 16.199 -3.232 -10.387 1.00 79.88 111 ASP A N 1
ATOM 855 C CA . ASP A 1 111 ? 17.102 -2.109 -10.127 1.00 79.88 111 ASP A CA 1
ATOM 856 C C . ASP A 1 111 ? 18.568 -2.558 -10.153 1.00 79.88 111 ASP A C 1
ATOM 858 O O . ASP A 1 111 ? 19.425 -1.874 -10.718 1.00 79.88 111 ASP A O 1
ATOM 862 N N . ALA A 1 112 ? 18.869 -3.713 -9.553 1.00 80.94 112 ALA A N 1
ATOM 863 C CA . ALA A 1 112 ? 20.214 -4.275 -9.530 1.00 80.94 112 ALA A CA 1
ATOM 864 C C . ALA A 1 112 ? 20.671 -4.707 -10.929 1.00 80.94 112 ALA A C 1
ATOM 866 O O . ALA A 1 112 ? 21.775 -4.357 -11.350 1.00 80.94 112 ALA A O 1
ATOM 867 N N . PHE A 1 113 ? 19.821 -5.423 -11.673 1.00 83.50 113 PHE A N 1
ATOM 868 C CA . PHE A 1 113 ? 20.130 -5.814 -13.046 1.00 83.50 113 PHE A CA 1
ATOM 869 C C . PHE A 1 113 ? 20.346 -4.589 -13.937 1.00 83.50 113 PHE A C 1
ATOM 871 O O . PHE A 1 113 ? 21.338 -4.539 -14.655 1.00 83.50 113 PHE A O 1
ATOM 878 N N . GLY A 1 114 ? 19.463 -3.590 -13.860 1.00 82.06 114 GLY A N 1
ATOM 879 C CA . GLY A 1 114 ? 19.562 -2.360 -14.643 1.00 82.06 114 GLY A CA 1
ATOM 880 C C . GLY A 1 114 ? 20.845 -1.580 -14.353 1.00 82.06 114 GLY A C 1
ATOM 881 O O . GLY A 1 114 ? 21.515 -1.137 -15.282 1.00 82.06 114 GLY A O 1
ATOM 882 N N . GLN A 1 115 ? 21.241 -1.467 -13.081 1.00 84.62 115 GLN A N 1
ATOM 883 C CA . GLN A 1 115 ? 22.501 -0.819 -12.697 1.00 84.62 115 GLN A CA 1
ATOM 884 C C . GLN A 1 115 ? 23.730 -1.571 -13.220 1.00 84.62 115 GLN A C 1
ATOM 886 O O . GLN A 1 115 ? 24.649 -0.950 -13.756 1.00 84.62 115 GLN A O 1
ATOM 891 N N . VAL A 1 116 ? 23.747 -2.901 -13.098 1.00 90.50 116 VAL A N 1
ATOM 892 C CA . VAL A 1 116 ? 24.850 -3.729 -13.606 1.00 90.50 116 VAL A CA 1
ATOM 893 C C . VAL A 1 116 ? 24.911 -3.678 -15.132 1.00 90.50 116 VAL A C 1
ATOM 895 O O . VAL A 1 116 ? 25.992 -3.512 -15.690 1.00 90.50 116 VAL A O 1
ATOM 898 N N . ASP A 1 117 ? 23.770 -3.772 -15.814 1.00 87.62 117 ASP A N 1
ATOM 899 C CA . ASP A 1 117 ? 23.685 -3.675 -17.270 1.00 87.62 117 ASP A CA 1
ATOM 900 C C . ASP A 1 117 ? 24.211 -2.328 -17.775 1.00 87.62 117 ASP A C 1
ATOM 902 O O . ASP A 1 117 ? 25.083 -2.288 -18.645 1.00 87.62 117 ASP A O 1
ATOM 906 N N . ALA A 1 118 ? 23.756 -1.226 -17.171 1.00 87.75 118 ALA A N 1
ATOM 907 C CA . ALA A 1 118 ? 24.227 0.115 -17.494 1.00 87.75 118 ALA A CA 1
ATOM 908 C C . ALA A 1 118 ? 25.746 0.252 -17.295 1.00 87.75 118 ALA A C 1
ATOM 910 O O . ALA A 1 118 ? 26.434 0.832 -18.138 1.00 87.75 118 ALA A O 1
ATOM 911 N N . TRP A 1 119 ? 26.287 -0.322 -16.217 1.00 93.38 119 TRP A N 1
ATOM 912 C CA . TRP A 1 119 ? 27.722 -0.307 -15.947 1.00 93.38 119 TRP A CA 1
ATOM 913 C C . TRP A 1 119 ? 28.526 -1.127 -16.966 1.00 93.38 119 TRP A C 1
ATOM 915 O O . TRP A 1 119 ? 29.517 -0.635 -17.505 1.00 93.38 119 TRP A O 1
ATOM 925 N N . LEU A 1 120 ? 28.080 -2.340 -17.306 1.00 94.81 120 LEU A N 1
ATOM 926 C CA . LEU A 1 120 ? 28.730 -3.181 -18.319 1.00 94.81 120 LEU A CA 1
ATOM 927 C C . LEU A 1 120 ? 28.720 -2.528 -19.708 1.00 94.81 120 LEU A C 1
ATOM 929 O O . LEU A 1 120 ? 29.714 -2.611 -20.432 1.00 94.81 120 LEU A O 1
ATOM 933 N N . ARG A 1 121 ? 27.630 -1.840 -20.068 1.00 89.44 121 ARG A N 1
ATOM 934 C CA . ARG A 1 121 ? 27.536 -1.049 -21.305 1.00 89.44 121 ARG A CA 1
ATOM 935 C C . ARG A 1 121 ? 28.514 0.124 -21.300 1.00 89.44 121 ARG A C 1
ATOM 937 O O . ARG A 1 121 ? 29.206 0.333 -22.292 1.00 89.44 121 ARG A O 1
ATOM 944 N N . ALA A 1 122 ? 28.627 0.845 -20.183 1.00 90.88 122 ALA A N 1
ATOM 945 C CA . ALA A 1 122 ? 29.586 1.943 -20.038 1.00 90.88 122 ALA A CA 1
ATOM 946 C C . ALA A 1 122 ? 31.050 1.477 -20.169 1.00 90.88 122 ALA A C 1
ATOM 948 O O . ALA A 1 122 ? 31.893 2.229 -20.650 1.00 90.88 122 ALA A O 1
ATOM 949 N N . LEU A 1 123 ? 31.342 0.229 -19.791 1.00 95.44 123 LEU A N 1
ATOM 950 C CA . LEU A 1 123 ? 32.653 -0.405 -19.962 1.00 95.44 123 LEU A CA 1
ATOM 951 C C . LEU A 1 123 ? 32.872 -1.025 -21.355 1.00 95.44 123 LEU A C 1
ATOM 953 O O . LEU A 1 123 ? 33.940 -1.576 -21.610 1.00 95.44 123 LEU A O 1
ATOM 957 N N . GLY A 1 124 ? 31.879 -0.981 -22.250 1.00 93.88 124 GLY A N 1
ATOM 958 C CA . GLY A 1 124 ? 31.951 -1.618 -23.569 1.00 93.88 124 GLY A CA 1
ATOM 959 C C . GLY A 1 124 ? 31.935 -3.152 -23.530 1.00 93.88 124 GLY A C 1
ATOM 960 O O . GLY A 1 124 ? 32.227 -3.794 -24.534 1.00 93.88 124 GLY A O 1
ATOM 961 N N . LEU A 1 125 ? 31.587 -3.751 -22.386 1.00 93.31 125 LEU A N 1
ATOM 962 C CA . LEU A 1 125 ? 31.556 -5.205 -22.183 1.00 93.31 125 LEU A CA 1
ATOM 963 C C . LEU A 1 125 ? 30.232 -5.844 -22.634 1.00 93.31 125 LEU A C 1
ATOM 965 O O . LEU A 1 125 ? 30.111 -7.068 -22.638 1.00 93.31 125 LEU A O 1
ATOM 969 N N . ARG A 1 126 ? 29.234 -5.032 -23.006 1.00 84.50 126 ARG A N 1
ATOM 970 C CA . ARG A 1 126 ? 27.930 -5.484 -23.508 1.00 84.50 126 ARG A CA 1
ATOM 971 C C . ARG A 1 126 ? 27.400 -4.528 -24.582 1.00 84.50 126 ARG A C 1
ATOM 973 O O . ARG A 1 126 ? 27.328 -3.322 -24.354 1.00 84.50 126 ARG A O 1
ATOM 980 N N . THR A 1 127 ? 27.031 -5.061 -25.745 1.00 77.88 127 THR A N 1
ATOM 981 C CA . THR A 1 127 ? 26.426 -4.315 -26.866 1.00 77.88 127 THR A CA 1
ATOM 982 C C . THR A 1 127 ? 24.905 -4.183 -26.728 1.00 77.88 127 THR A C 1
ATOM 984 O O . THR A 1 127 ? 24.318 -4.801 -25.840 1.00 77.88 127 THR A O 1
ATOM 987 N N . GLN A 1 128 ? 24.297 -3.296 -27.537 1.00 64.06 128 GLN A N 1
ATOM 988 C CA . GLN A 1 128 ? 22.861 -2.955 -27.500 1.00 64.06 128 GLN A CA 1
ATOM 989 C C . GLN A 1 128 ? 21.952 -4.179 -27.486 1.00 64.06 128 GLN A C 1
ATOM 991 O O . GLN A 1 128 ? 22.070 -5.002 -28.418 1.00 64.06 128 GLN A O 1
#

pLDDT: mean 81.96, std 16.52, range [31.06, 97.75]

Foldseek 3Di:
DDPDFDPWQVVDDPLLVVQVVVVVVVLCVLCVVVPPFKDWDDLVPPCVVPPCVVDPSGDDSDIDMDGNPVSCPPCNVVVSVVSCVVVPFADDPPDDPPDTDDDDPSNVVVVVVVVVVVVCVVVVNDDD

Organism: Achromobacter aegrifaciens (NCBI:txid1287736)

Radius of gyration: 17.67 Å; Cα contacts (8 Å, |Δi|>4): 98; chains: 1; bounding box: 49×30×46 Å

Mean predicted aligned error: 8.74 Å

Sequence (128 aa):
MTRGEAQLASEYDDRTTAAVKSVLIEIGQILGSFKGRFAVVGGAVPWLLLGNEDMPHVGTLDVDLGLDAEALGDGQYAHLVESLLSQGYAQRKELRRFQLVRRTADQWQQDAFGQVDAWLRALGLRTQ